Protein AF-A0A8R7UBT4-F1 (afdb_monomer_lite)

InterPro domains:
  IPR011012 Longin-like domain superfamily [SSF64356] (27-77)

Organism: Triticum urartu (NCBI:txid4572)

pLDDT: mean 74.92, std 15.89, range [34.97, 92.44]

Radius of gyration: 14.95 Å; chains: 1; bounding box: 32×26×45 Å

Secondary structure (DSSP, 8-state):
----EEEEEE-----S-----S-----PPEEEEEEE--TTS-GGGHHHHHHHHHHHHHHHHHHSPTT-EEEEEETTEEEEEE-PPPP-

Sequence (88 aa):
MKITTLVVLKPSAGGAEASSSSGGQGSEALVLANATDVRHFGFFRHGAAREFIVFVARIVAQCTQPGQRQSVQHEGQWKSFVRRGKPS

Structure (mmCIF, N/CA/C/O backbone):
data_AF-A0A8R7UBT4-F1
#
_entry.id   AF-A0A8R7UBT4-F1
#
loop_
_atom_site.group_PDB
_atom_site.id
_atom_site.type_symbol
_atom_site.label_atom_id
_atom_site.label_alt_id
_atom_site.label_comp_id
_atom_site.label_asym_id
_atom_site.label_entity_id
_atom_site.label_seq_id
_atom_site.pdbx_PDB_ins_code
_atom_site.Cartn_x
_atom_site.Cartn_y
_atom_site.Cartn_z
_atom_site.occupancy
_atom_site.B_iso_or_equiv
_atom_site.auth_seq_id
_atom_site.auth_comp_id
_atom_site.auth_asym_id
_atom_site.auth_atom_id
_atom_site.pdbx_PDB_model_num
ATOM 1 N N . MET A 1 1 ? -13.058 11.875 -11.758 1.00 53.09 1 MET A N 1
ATOM 2 C CA . MET A 1 1 ? -12.340 11.445 -10.533 1.00 53.09 1 MET A CA 1
ATOM 3 C C . MET A 1 1 ? -11.632 10.130 -10.845 1.00 53.09 1 MET A C 1
ATOM 5 O O . MET A 1 1 ? -12.250 9.302 -11.499 1.00 53.09 1 MET A O 1
ATOM 9 N N . LYS A 1 2 ? -10.356 9.946 -10.475 1.00 66.44 2 LYS A N 1
ATOM 10 C CA . LYS A 1 2 ? -9.606 8.692 -10.700 1.00 66.44 2 LYS A CA 1
ATOM 11 C C . LYS A 1 2 ? -9.155 8.141 -9.347 1.00 66.44 2 LYS A C 1
ATOM 13 O O . LYS A 1 2 ? -8.578 8.887 -8.563 1.00 66.44 2 LYS A O 1
ATOM 18 N N . ILE A 1 3 ? -9.465 6.876 -9.064 1.00 69.88 3 ILE A N 1
ATOM 19 C CA . ILE A 1 3 ? -8.999 6.173 -7.861 1.00 69.88 3 ILE A CA 1
ATOM 20 C C . ILE A 1 3 ? -7.704 5.455 -8.237 1.00 69.88 3 ILE A C 1
ATOM 22 O O . ILE A 1 3 ? -7.726 4.520 -9.028 1.00 69.88 3 ILE A O 1
ATOM 26 N N . THR A 1 4 ? -6.580 5.917 -7.692 1.00 80.31 4 THR A N 1
ATOM 27 C CA . THR A 1 4 ? -5.238 5.430 -8.054 1.00 80.31 4 THR A CA 1
ATOM 28 C C . THR A 1 4 ? -4.879 4.116 -7.358 1.00 80.31 4 THR A C 1
ATOM 30 O O . THR A 1 4 ? -4.081 3.338 -7.869 1.00 80.31 4 THR A O 1
ATOM 33 N N . THR A 1 5 ? -5.435 3.847 -6.174 1.00 85.25 5 THR A N 1
ATOM 34 C CA . THR A 1 5 ? -5.108 2.640 -5.408 1.00 85.25 5 THR A CA 1
ATOM 35 C C . THR A 1 5 ? -6.215 2.249 -4.434 1.00 85.25 5 THR A C 1
ATOM 37 O O . THR A 1 5 ? -6.902 3.109 -3.882 1.00 85.25 5 THR A O 1
ATOM 40 N N . LEU A 1 6 ? -6.362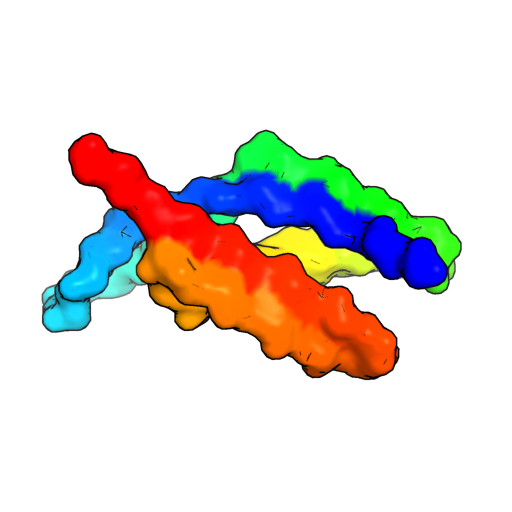 0.945 -4.220 1.00 88.62 6 LEU A N 1
ATOM 41 C CA . LEU A 1 6 ? -7.188 0.313 -3.205 1.00 88.62 6 LEU A CA 1
ATOM 42 C C . LEU A 1 6 ? -6.350 -0.781 -2.538 1.00 88.62 6 LEU A C 1
ATOM 44 O O . LEU A 1 6 ? -5.931 -1.737 -3.192 1.00 88.62 6 LEU A O 1
ATOM 48 N N . VAL A 1 7 ? -6.119 -0.649 -1.232 1.00 89.06 7 VAL A N 1
ATOM 49 C CA . VAL A 1 7 ? -5.351 -1.623 -0.446 1.00 89.06 7 VAL A CA 1
ATOM 50 C C . VAL A 1 7 ? -6.197 -2.087 0.731 1.00 89.06 7 VAL A C 1
ATOM 52 O O . VAL A 1 7 ? -6.701 -1.274 1.505 1.00 89.06 7 VAL A O 1
ATOM 55 N N . VAL A 1 8 ? -6.347 -3.400 0.869 1.00 89.44 8 VAL A N 1
ATOM 56 C CA . VAL A 1 8 ? -7.017 -4.036 2.004 1.00 89.44 8 VAL A CA 1
ATOM 57 C C . VAL A 1 8 ? -5.945 -4.617 2.906 1.00 89.44 8 VAL A C 1
ATOM 59 O O . VAL A 1 8 ? -5.153 -5.452 2.471 1.00 89.44 8 VAL A O 1
ATOM 62 N N . LEU A 1 9 ? -5.927 -4.185 4.165 1.00 89.25 9 LEU A N 1
ATOM 63 C CA . LEU A 1 9 ? -4.963 -4.652 5.153 1.00 89.25 9 LEU A CA 1
ATOM 64 C C . LEU A 1 9 ? -5.669 -5.252 6.366 1.00 89.25 9 LEU A C 1
ATOM 66 O O . LEU A 1 9 ? -6.703 -4.752 6.810 1.00 89.25 9 LEU A O 1
ATOM 70 N N . LYS A 1 10 ? -5.060 -6.294 6.930 1.00 86.31 10 LYS A N 1
ATOM 71 C CA . LYS A 1 10 ? -5.351 -6.801 8.268 1.00 86.31 10 LYS A CA 1
ATOM 72 C C . LYS A 1 10 ? -4.275 -6.276 9.227 1.00 86.31 10 LYS A C 1
ATOM 74 O O . LYS A 1 10 ? -3.124 -6.700 9.115 1.00 86.31 10 LYS A O 1
ATOM 79 N N . PRO A 1 11 ? -4.617 -5.401 10.186 1.00 75.06 11 PRO A N 1
ATOM 80 C CA . PRO A 1 11 ? -3.711 -5.065 11.279 1.00 75.06 11 PRO A CA 1
ATOM 81 C C . PRO A 1 11 ? -3.401 -6.336 12.079 1.00 75.06 11 PRO A C 1
ATOM 83 O O . PRO A 1 11 ? -4.323 -7.074 12.440 1.00 75.06 11 PRO A O 1
ATOM 86 N N . SER A 1 12 ? -2.126 -6.629 12.324 1.00 68.06 12 SER A N 1
ATOM 87 C CA . SER A 1 12 ? -1.761 -7.714 13.234 1.00 68.06 12 SER A CA 1
ATOM 88 C C . SER A 1 12 ? -1.918 -7.215 14.675 1.00 68.06 12 SER A C 1
ATOM 90 O O . SER A 1 12 ? -1.651 -6.050 14.967 1.00 68.06 12 SER A O 1
ATOM 92 N N . ALA A 1 13 ? -2.476 -8.058 15.542 1.00 60.66 13 ALA A N 1
ATOM 93 C CA . ALA A 1 13 ? -2.934 -7.677 16.871 1.00 60.66 13 ALA A CA 1
ATOM 94 C C . ALA A 1 13 ? -1.751 -7.318 17.785 1.00 60.66 13 ALA A C 1
ATOM 96 O O . ALA A 1 13 ? -1.183 -8.180 18.441 1.00 60.66 13 ALA A O 1
ATOM 97 N N . GLY A 1 14 ? -1.386 -6.039 17.825 1.00 48.09 14 GLY A N 1
ATOM 98 C CA . GLY A 1 14 ? -0.925 -5.406 19.054 1.00 48.09 14 GLY A CA 1
ATOM 99 C C . GLY A 1 14 ? -2.162 -4.835 19.731 1.00 48.09 14 GLY A C 1
ATOM 100 O O . GLY A 1 14 ? -2.804 -3.945 19.169 1.00 48.09 14 GLY A O 1
ATOM 101 N N . GLY A 1 15 ? -2.555 -5.417 20.865 1.00 41.31 15 GLY A N 1
ATOM 102 C CA . GLY A 1 15 ? -3.618 -4.885 21.708 1.00 41.31 15 GLY A CA 1
ATOM 103 C C . GLY A 1 15 ? -3.361 -3.415 22.025 1.00 41.31 15 GLY A C 1
ATOM 104 O O . GLY A 1 15 ? -2.218 -2.958 22.075 1.00 41.31 15 GLY A O 1
ATOM 105 N N . ALA A 1 16 ? -4.440 -2.659 22.193 1.00 49.47 16 ALA A N 1
ATOM 106 C CA . ALA A 1 16 ? -4.387 -1.314 22.732 1.00 49.47 16 ALA A CA 1
ATOM 107 C C . ALA A 1 16 ? -3.986 -1.385 24.215 1.00 49.47 16 ALA A C 1
ATOM 109 O O . ALA A 1 16 ? -4.821 -1.229 25.093 1.00 49.47 16 ALA A O 1
ATOM 110 N N . GLU A 1 17 ? -2.717 -1.659 24.492 1.00 43.66 17 GLU A N 1
ATOM 111 C CA . GLU A 1 17 ? -2.140 -1.601 25.828 1.00 43.66 17 GLU A CA 1
ATOM 112 C C . GLU A 1 17 ? -0.662 -1.237 25.715 1.00 43.66 17 GLU A C 1
ATOM 114 O O . GLU A 1 17 ? 0.193 -2.011 25.289 1.00 43.66 17 GLU A O 1
ATOM 119 N N . ALA A 1 18 ? -0.372 0.018 26.053 1.00 60.75 18 ALA A N 1
ATOM 120 C CA . ALA A 1 18 ? 0.982 0.470 26.284 1.00 60.75 18 ALA A CA 1
ATOM 121 C C . ALA A 1 18 ? 1.505 -0.231 27.542 1.00 60.75 18 ALA A C 1
ATOM 123 O O . ALA A 1 18 ? 1.008 0.036 28.634 1.00 60.75 18 ALA A O 1
ATOM 124 N N . SER A 1 19 ? 2.492 -1.116 27.402 1.00 42.97 19 SER A N 1
ATOM 125 C CA . SER A 1 19 ? 3.373 -1.541 28.495 1.00 42.97 19 SER A CA 1
ATOM 126 C C . SER A 1 19 ? 4.656 -2.183 27.966 1.00 42.97 19 SER A C 1
ATOM 128 O O . SER A 1 19 ? 4.727 -2.731 26.873 1.00 42.97 19 SER A O 1
ATOM 130 N N . SER A 1 20 ? 5.695 -1.985 28.759 1.00 57.69 20 SER A N 1
ATOM 131 C CA . SER A 1 20 ? 7.121 -1.958 28.461 1.00 57.69 20 SER A CA 1
ATOM 132 C C . SER A 1 20 ? 7.832 -3.301 28.251 1.00 57.69 20 SER A C 1
ATOM 134 O O . SER A 1 20 ? 7.516 -4.298 28.890 1.00 57.69 20 SER A O 1
ATOM 136 N N . SER A 1 21 ? 8.958 -3.192 27.534 1.00 41.66 21 SER A N 1
ATOM 137 C CA . SER A 1 21 ? 10.182 -4.017 27.563 1.00 41.66 21 SER A CA 1
ATOM 138 C C . SER A 1 21 ? 10.338 -5.135 26.512 1.00 41.66 21 SER A C 1
ATOM 140 O O . SER A 1 21 ? 9.534 -6.049 26.389 1.00 41.66 21 SER A O 1
ATOM 142 N N . SER A 1 22 ? 11.469 -5.041 25.796 1.00 35.12 22 SER A N 1
ATOM 143 C CA . SER A 1 22 ? 12.025 -5.915 24.744 1.00 35.12 22 SER A CA 1
ATOM 144 C C . SER A 1 22 ? 11.485 -5.749 23.305 1.00 35.12 22 SER A C 1
ATOM 146 O O . SER A 1 22 ? 10.583 -6.438 22.857 1.00 35.12 22 SER A O 1
ATOM 148 N N . GLY A 1 23 ? 12.095 -4.827 22.545 1.00 43.12 23 GLY A N 1
ATOM 149 C CA . GLY A 1 23 ? 12.453 -4.993 21.119 1.00 43.12 23 GLY A CA 1
ATOM 150 C C . GLY A 1 23 ? 11.435 -5.505 20.080 1.00 43.12 23 GLY A C 1
ATOM 151 O O . GLY A 1 23 ? 11.867 -6.013 19.049 1.00 43.12 23 GLY A O 1
ATOM 152 N N . GLY A 1 24 ? 10.125 -5.410 20.301 1.00 34.97 24 GLY A N 1
ATOM 153 C CA . GLY A 1 24 ? 9.122 -5.995 19.407 1.00 34.97 24 GLY A CA 1
ATOM 154 C C . GLY A 1 24 ? 8.861 -5.156 18.157 1.00 34.97 24 GLY A C 1
ATOM 155 O O . GLY A 1 24 ? 8.259 -4.088 18.239 1.00 34.97 24 GLY A O 1
ATOM 156 N N . GLN A 1 25 ? 9.272 -5.659 16.989 1.00 42.81 25 GLN A N 1
ATOM 157 C CA . GLN A 1 25 ? 8.775 -5.231 15.679 1.00 42.81 25 GLN A CA 1
ATOM 158 C C . GLN A 1 25 ? 7.246 -5.137 15.716 1.00 42.81 25 GLN A C 1
ATOM 160 O O . GLN A 1 25 ? 6.557 -6.154 15.773 1.00 42.81 25 GLN A O 1
ATOM 165 N N . GLY A 1 26 ? 6.732 -3.902 15.722 1.00 46.50 26 GLY A N 1
ATOM 166 C CA . GLY A 1 26 ? 5.305 -3.617 15.675 1.00 46.50 26 GLY A CA 1
ATOM 167 C C . GLY A 1 26 ? 4.687 -4.373 14.509 1.00 46.50 26 GLY A C 1
ATOM 168 O O . GLY A 1 26 ? 5.056 -4.163 13.357 1.00 46.50 26 GLY A O 1
ATOM 169 N N . SER A 1 27 ? 3.800 -5.298 14.841 1.00 56.81 27 SER A N 1
ATOM 170 C CA . SER A 1 27 ? 3.224 -6.310 13.973 1.00 56.81 27 SER A CA 1
ATOM 171 C C . SER A 1 27 ? 2.825 -5.719 12.613 1.00 56.81 27 SER A C 1
ATOM 173 O O . SER A 1 27 ? 1.851 -4.965 12.520 1.00 56.81 27 SER A O 1
ATOM 175 N N . GLU A 1 28 ? 3.587 -6.014 11.553 1.00 69.44 28 GLU A N 1
ATOM 176 C CA . GLU A 1 28 ? 3.342 -5.414 10.238 1.00 69.44 28 GLU A CA 1
ATOM 177 C C . GLU A 1 28 ? 1.911 -5.718 9.766 1.00 69.44 28 GLU A C 1
ATOM 179 O O . GLU A 1 28 ? 1.427 -6.850 9.855 1.00 69.44 28 GLU A O 1
ATOM 184 N N . ALA A 1 29 ? 1.206 -4.696 9.270 1.00 79.19 29 ALA A N 1
ATOM 185 C CA . ALA A 1 29 ? -0.131 -4.886 8.724 1.00 79.19 29 ALA A CA 1
ATOM 186 C C . ALA A 1 29 ? -0.048 -5.781 7.476 1.00 79.19 29 ALA A C 1
ATOM 188 O O . ALA A 1 29 ? 0.619 -5.449 6.491 1.00 79.19 29 ALA A O 1
ATOM 189 N N . LEU A 1 30 ? -0.744 -6.917 7.519 1.00 87.81 30 LEU A N 1
ATOM 190 C CA . LEU A 1 30 ? -0.746 -7.897 6.443 1.00 87.81 30 LEU A CA 1
ATOM 191 C C . LEU A 1 30 ? -1.600 -7.374 5.288 1.00 87.81 30 LEU A C 1
ATOM 193 O O . LEU A 1 30 ? -2.792 -7.112 5.457 1.00 87.81 30 LEU A O 1
ATOM 197 N N . VAL A 1 31 ? -1.001 -7.242 4.107 1.00 89.31 31 VAL A N 1
ATOM 198 C CA . VAL A 1 31 ? -1.729 -6.873 2.889 1.00 89.31 31 VAL A CA 1
ATOM 199 C C . VAL A 1 31 ? -2.534 -8.084 2.430 1.00 89.31 31 VAL A C 1
ATOM 201 O O . VAL A 1 31 ? -1.964 -9.120 2.107 1.00 89.31 31 VAL A O 1
ATOM 204 N N . LEU A 1 32 ? -3.857 -7.950 2.412 1.00 89.94 32 LEU A N 1
ATOM 205 C CA . LEU A 1 32 ? -4.772 -8.989 1.940 1.00 89.94 32 LEU A CA 1
ATOM 206 C C . LEU A 1 32 ? -5.043 -8.856 0.441 1.00 89.94 32 LEU A C 1
ATOM 208 O O . LEU A 1 32 ? -5.130 -9.852 -0.267 1.00 89.94 32 LEU A O 1
ATOM 212 N N . ALA A 1 33 ? -5.185 -7.621 -0.039 1.00 91.06 33 ALA A N 1
ATOM 213 C CA . ALA A 1 33 ? -5.397 -7.320 -1.448 1.00 91.06 33 ALA A CA 1
ATOM 214 C C . ALA A 1 33 ? -4.827 -5.939 -1.783 1.00 91.06 33 ALA A C 1
ATOM 216 O O . ALA A 1 33 ? -4.901 -5.014 -0.973 1.00 91.06 33 ALA A O 1
ATOM 217 N N . ASN A 1 34 ? -4.281 -5.796 -2.988 1.00 90.25 34 ASN A N 1
ATOM 218 C CA . ASN A 1 34 ? 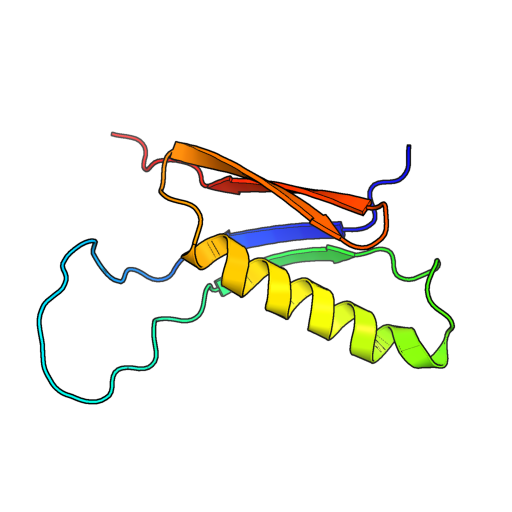-3.766 -4.535 -3.506 1.00 90.25 34 ASN A CA 1
ATOM 219 C C . ASN A 1 34 ? -4.148 -4.399 -4.982 1.00 90.25 34 ASN A C 1
ATOM 221 O O . ASN A 1 34 ? -3.762 -5.229 -5.803 1.00 90.25 34 ASN A O 1
ATOM 225 N N . ALA A 1 35 ? -4.864 -3.332 -5.315 1.00 90.69 35 ALA A N 1
ATOM 226 C CA . ALA A 1 35 ? -5.103 -2.897 -6.680 1.00 90.69 35 ALA A CA 1
ATOM 227 C C . ALA A 1 35 ? -4.570 -1.471 -6.819 1.00 90.69 35 ALA A C 1
ATOM 229 O O . ALA A 1 35 ? -5.092 -0.549 -6.202 1.00 90.69 35 ALA A O 1
ATOM 230 N N . THR A 1 36 ? -3.518 -1.283 -7.614 1.00 89.12 36 THR A N 1
ATOM 231 C CA . THR A 1 36 ? -2.892 0.028 -7.813 1.00 89.12 36 THR A CA 1
ATOM 232 C C . THR A 1 36 ? -2.706 0.313 -9.298 1.00 89.12 36 THR A C 1
ATOM 234 O O . THR A 1 36 ? -2.070 -0.467 -10.008 1.00 89.12 36 THR A O 1
ATOM 237 N N . ASP A 1 37 ? -3.212 1.457 -9.750 1.00 89.94 37 ASP A N 1
ATOM 238 C CA . ASP A 1 37 ? -2.930 2.021 -11.064 1.00 89.94 37 ASP A CA 1
ATOM 239 C C . ASP A 1 37 ? -1.748 2.997 -10.972 1.00 89.94 37 ASP A C 1
ATOM 241 O O . ASP A 1 37 ? -1.855 4.091 -10.420 1.00 89.94 37 ASP A O 1
ATOM 245 N N . VAL A 1 38 ? -0.600 2.596 -11.524 1.00 89.44 38 VAL A N 1
ATOM 246 C CA . VAL A 1 38 ? 0.614 3.427 -11.574 1.00 89.44 38 VAL A CA 1
ATOM 247 C C . VAL A 1 38 ? 0.855 4.078 -12.935 1.00 89.44 38 VAL A C 1
ATOM 249 O O . VAL A 1 38 ? 1.908 4.670 -13.139 1.00 89.44 38 VAL A O 1
ATOM 252 N N . ARG A 1 39 ? -0.104 4.031 -13.869 1.00 85.81 39 ARG A N 1
ATOM 253 C CA . ARG A 1 39 ? 0.061 4.598 -15.225 1.00 85.81 39 ARG A CA 1
ATOM 254 C C . ARG A 1 39 ? 0.285 6.112 -15.234 1.00 85.81 39 ARG A C 1
ATOM 256 O O . ARG A 1 39 ? 0.817 6.643 -16.200 1.00 85.81 39 ARG A O 1
ATOM 263 N N . HIS A 1 40 ? -0.099 6.796 -14.158 1.00 82.88 40 HIS A N 1
ATOM 264 C CA . HIS A 1 40 ? 0.183 8.216 -13.946 1.00 82.88 40 HIS A CA 1
ATOM 265 C C . HIS A 1 40 ? 1.639 8.507 -13.564 1.00 82.88 40 HIS A C 1
ATOM 267 O O . HIS A 1 40 ? 2.097 9.636 -13.726 1.00 82.88 40 HIS A O 1
ATOM 273 N N . PHE A 1 41 ? 2.370 7.508 -13.072 1.00 82.12 41 PHE A N 1
ATOM 274 C CA . PHE A 1 41 ? 3.800 7.613 -12.821 1.00 82.12 41 PHE A CA 1
ATOM 275 C C . PHE A 1 41 ? 4.572 7.244 -14.093 1.00 82.12 41 PHE A C 1
ATOM 277 O O . PHE A 1 41 ? 4.141 6.395 -14.876 1.00 82.12 41 PHE A O 1
ATOM 284 N N . GLY A 1 42 ? 5.739 7.859 -14.296 1.00 87.25 42 GLY A N 1
ATOM 285 C CA . GLY A 1 42 ? 6.645 7.459 -15.376 1.00 87.25 42 GLY A CA 1
ATOM 286 C C . GLY A 1 42 ? 7.053 5.988 -15.239 1.00 87.25 42 GLY A C 1
ATOM 287 O O . GLY A 1 42 ? 7.191 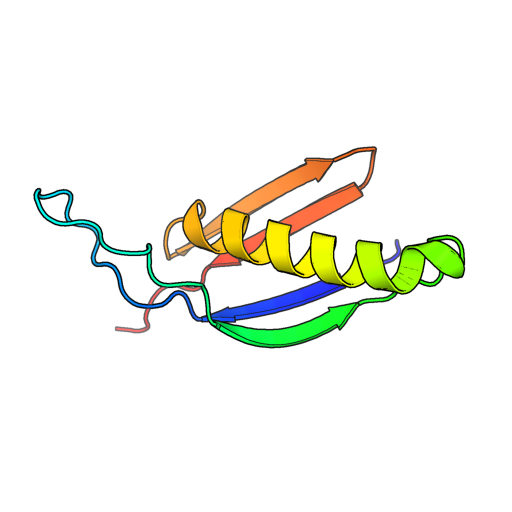5.496 -14.121 1.00 87.25 42 GLY A O 1
ATOM 288 N N . PHE A 1 43 ? 7.266 5.299 -16.364 1.00 87.62 43 PHE A N 1
ATOM 289 C CA . PHE A 1 43 ? 7.517 3.849 -16.428 1.00 87.62 43 PHE A CA 1
ATOM 290 C C . PHE A 1 43 ? 8.578 3.360 -15.425 1.00 87.62 43 PHE A C 1
ATOM 292 O O . PHE A 1 43 ? 8.338 2.442 -14.646 1.00 87.62 43 PHE A O 1
ATOM 299 N N . PHE A 1 44 ? 9.713 4.056 -15.346 1.00 92.44 44 PHE A N 1
ATOM 300 C CA . PHE A 1 44 ? 10.814 3.710 -14.439 1.00 92.44 44 PHE A CA 1
ATOM 301 C C . PHE A 1 44 ? 10.497 3.894 -12.948 1.00 92.44 44 PHE A C 1
ATOM 303 O O . PHE A 1 44 ? 11.234 3.418 -12.093 1.00 92.44 44 PHE A O 1
ATOM 310 N N . ARG A 1 45 ? 9.397 4.576 -12.618 1.00 88.88 45 ARG A N 1
ATOM 311 C CA . ARG A 1 45 ? 8.947 4.811 -11.240 1.00 88.88 45 ARG A CA 1
ATOM 312 C C . ARG A 1 45 ? 7.838 3.853 -10.813 1.00 88.88 45 ARG A C 1
ATOM 314 O O . ARG A 1 45 ? 7.393 3.936 -9.675 1.00 88.88 45 ARG A O 1
ATOM 321 N N . HIS A 1 46 ? 7.380 2.948 -11.684 1.00 91.75 46 HIS A N 1
ATOM 322 C CA . HIS A 1 46 ? 6.267 2.041 -11.374 1.00 91.75 46 HIS A CA 1
ATOM 323 C C . HIS A 1 46 ? 6.573 1.118 -10.195 1.00 91.75 46 HIS A C 1
ATOM 325 O O . HIS A 1 46 ? 5.698 0.928 -9.353 1.00 91.75 46 HIS A O 1
ATOM 331 N N . GLY A 1 47 ? 7.797 0.587 -10.112 1.00 91.50 47 GLY A N 1
ATOM 332 C CA . GLY A 1 47 ? 8.237 -0.241 -8.983 1.00 91.50 47 GLY A CA 1
ATOM 333 C C . GLY A 1 47 ? 8.195 0.537 -7.667 1.00 91.50 47 GLY A C 1
ATOM 334 O O . GLY A 1 47 ? 7.405 0.214 -6.782 1.00 91.50 47 GLY A O 1
ATOM 335 N N . ALA A 1 48 ? 8.944 1.642 -7.602 1.00 91.25 48 ALA A N 1
ATOM 336 C CA . ALA A 1 48 ? 9.008 2.504 -6.421 1.00 91.25 48 ALA A CA 1
ATOM 337 C C . ALA A 1 48 ? 7.630 3.044 -5.991 1.00 91.25 48 ALA A C 1
ATOM 339 O O . ALA A 1 48 ? 7.322 3.093 -4.804 1.00 91.25 48 ALA A O 1
ATOM 340 N N . ALA A 1 49 ? 6.760 3.409 -6.940 1.00 89.44 49 ALA A N 1
ATOM 341 C CA . ALA A 1 49 ? 5.413 3.890 -6.636 1.00 89.44 49 ALA A CA 1
ATOM 342 C C . ALA A 1 49 ? 4.540 2.803 -5.990 1.00 89.44 49 ALA A C 1
ATOM 344 O O . ALA A 1 49 ? 3.814 3.089 -5.037 1.00 89.44 49 ALA A O 1
ATOM 345 N N . ARG A 1 50 ? 4.614 1.555 -6.475 1.00 90.00 50 ARG A N 1
ATOM 346 C CA . ARG A 1 50 ? 3.869 0.426 -5.890 1.00 90.00 50 ARG A CA 1
ATOM 347 C C . ARG A 1 50 ? 4.316 0.150 -4.457 1.00 90.00 50 ARG A C 1
ATOM 349 O O . ARG A 1 50 ? 3.465 -0.013 -3.585 1.00 90.00 50 ARG A O 1
ATOM 356 N N . GLU A 1 51 ? 5.623 0.141 -4.214 1.00 90.38 51 GLU A N 1
ATOM 357 C CA . GLU A 1 51 ? 6.192 -0.065 -2.879 1.00 90.38 51 GLU A CA 1
ATOM 358 C C . GLU A 1 51 ? 5.806 1.063 -1.924 1.00 90.38 51 GLU A C 1
ATOM 360 O O . GLU A 1 51 ? 5.297 0.808 -0.832 1.00 90.38 51 GLU A O 1
ATOM 365 N N . PHE A 1 52 ? 5.942 2.314 -2.369 1.00 89.06 52 PHE A N 1
ATOM 366 C CA . PHE A 1 52 ? 5.573 3.485 -1.581 1.00 89.06 52 PHE A CA 1
ATOM 367 C C . PHE A 1 52 ? 4.093 3.476 -1.177 1.00 89.06 52 PHE A C 1
ATOM 369 O O . PHE A 1 52 ? 3.747 3.793 -0.039 1.00 89.06 52 PHE A O 1
ATOM 376 N N . ILE A 1 53 ? 3.200 3.083 -2.088 1.00 89.69 53 ILE A N 1
ATOM 377 C CA . ILE A 1 53 ? 1.761 3.006 -1.817 1.00 89.69 53 ILE A CA 1
ATOM 378 C C . ILE A 1 53 ? 1.454 1.984 -0.720 1.00 89.69 53 ILE A C 1
ATOM 380 O O . ILE A 1 53 ? 0.704 2.297 0.207 1.00 89.69 53 ILE A O 1
ATOM 384 N N . VAL A 1 54 ? 2.056 0.794 -0.786 1.00 89.69 54 VAL A N 1
ATOM 385 C CA . VAL A 1 54 ? 1.878 -0.242 0.242 1.00 89.69 54 VAL A CA 1
ATOM 386 C C . VAL A 1 54 ? 2.476 0.203 1.576 1.00 89.69 54 VAL A C 1
ATOM 388 O O . VAL A 1 54 ? 1.837 0.037 2.615 1.00 89.69 54 VAL A O 1
ATOM 391 N N . PHE A 1 55 ? 3.658 0.817 1.552 1.00 89.50 55 PHE A N 1
ATOM 392 C CA . PHE A 1 55 ? 4.324 1.348 2.737 1.00 89.50 55 PHE A CA 1
ATOM 393 C C . PHE A 1 55 ? 3.452 2.375 3.476 1.00 89.50 55 PHE A C 1
ATOM 395 O O . PHE A 1 55 ? 3.163 2.210 4.662 1.00 89.50 55 PHE A O 1
ATOM 402 N N . VAL A 1 56 ? 2.938 3.384 2.765 1.00 87.38 56 VAL A N 1
ATOM 403 C CA . VAL A 1 56 ? 2.036 4.387 3.354 1.00 87.38 56 VAL A CA 1
ATOM 404 C C . VAL A 1 56 ? 0.755 3.733 3.868 1.00 87.38 56 VAL A C 1
ATOM 406 O O . VAL A 1 56 ? 0.285 4.075 4.952 1.00 87.3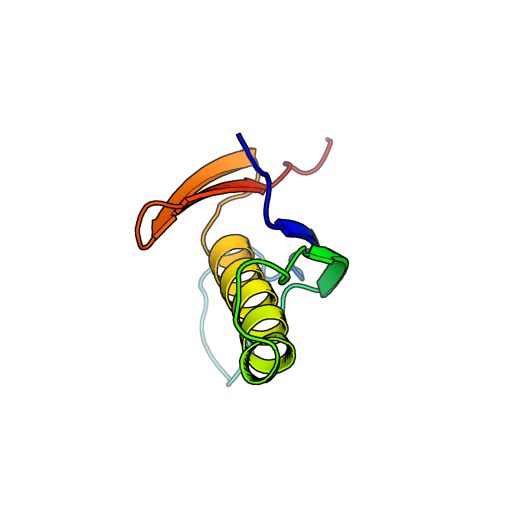8 56 VAL A O 1
ATOM 409 N N . ALA A 1 57 ? 0.193 2.773 3.131 1.00 87.19 57 ALA A N 1
ATOM 410 C CA . ALA A 1 57 ? -1.019 2.088 3.560 1.00 87.19 57 ALA A CA 1
ATOM 411 C C . ALA A 1 57 ? -0.820 1.319 4.875 1.00 87.19 57 ALA A C 1
ATOM 413 O O . ALA A 1 57 ? -1.714 1.342 5.717 1.00 87.19 57 ALA A O 1
ATOM 414 N N . ARG A 1 58 ? 0.351 0.704 5.094 1.00 86.81 58 ARG A N 1
ATOM 415 C CA . ARG A 1 58 ? 0.706 0.059 6.370 1.00 86.81 58 ARG A CA 1
ATOM 416 C C . ARG A 1 58 ? 0.782 1.063 7.517 1.00 86.81 58 ARG A C 1
ATOM 418 O O . ARG A 1 58 ? 0.181 0.817 8.559 1.00 86.81 58 ARG A O 1
ATOM 425 N N . ILE A 1 59 ? 1.447 2.201 7.311 1.00 85.25 59 ILE A N 1
ATOM 426 C CA . ILE A 1 59 ? 1.561 3.257 8.330 1.00 85.25 59 ILE A CA 1
ATOM 427 C C . ILE A 1 59 ? 0.177 3.787 8.707 1.00 85.25 59 ILE A C 1
ATOM 429 O O . ILE A 1 59 ? -0.191 3.804 9.880 1.00 85.25 59 ILE A O 1
ATOM 433 N N . VAL A 1 60 ? -0.641 4.159 7.719 1.00 84.69 60 VAL A N 1
ATOM 434 C CA . VAL A 1 60 ? -1.981 4.696 8.000 1.00 84.69 60 VAL A CA 1
ATOM 435 C C . VAL A 1 60 ? -2.874 3.633 8.636 1.00 84.69 60 VAL A C 1
ATOM 437 O O . VAL A 1 60 ? -3.646 3.930 9.554 1.00 84.69 60 VAL A O 1
ATOM 440 N N . ALA A 1 61 ? -2.731 2.377 8.207 1.00 82.50 61 ALA A N 1
ATOM 441 C CA . ALA A 1 61 ? -3.418 1.262 8.826 1.00 82.50 61 ALA A CA 1
ATOM 442 C C . ALA A 1 61 ? -3.003 1.041 10.276 1.00 82.50 61 ALA A C 1
ATOM 444 O O . ALA A 1 61 ? -3.812 0.432 10.956 1.00 82.50 61 ALA A O 1
ATOM 445 N N . GLN A 1 62 ? -1.842 1.510 10.757 1.00 79.06 62 GLN A N 1
ATOM 446 C CA . GLN A 1 62 ? -1.435 1.496 12.171 1.00 79.06 62 GLN A CA 1
ATOM 447 C C . GLN A 1 62 ? -1.965 2.720 12.938 1.00 79.06 62 GLN A C 1
ATOM 449 O O . GLN A 1 62 ? -2.490 2.553 14.039 1.00 79.06 62 GLN A O 1
ATOM 454 N N . CYS A 1 63 ? -1.921 3.916 12.343 1.00 80.19 63 CYS A N 1
ATOM 455 C CA . CYS A 1 63 ? -2.365 5.164 12.981 1.00 80.19 63 CYS A CA 1
ATOM 456 C C . CYS A 1 63 ? -3.896 5.320 13.105 1.00 80.19 63 CYS A C 1
ATOM 458 O O . CYS A 1 63 ? -4.370 6.067 13.959 1.00 80.19 63 CYS A O 1
ATOM 460 N N . THR A 1 64 ? -4.688 4.652 12.261 1.00 80.69 64 THR A N 1
ATOM 461 C CA . THR A 1 64 ? -6.161 4.789 12.256 1.00 80.69 64 THR A CA 1
ATOM 462 C C . THR A 1 64 ? -6.792 3.873 13.298 1.00 80.69 64 THR A C 1
ATOM 464 O O . THR A 1 64 ? -6.656 2.676 13.144 1.00 80.69 64 THR A O 1
ATOM 467 N N . GLN A 1 65 ? -7.524 4.338 14.312 1.00 76.38 65 GLN A N 1
ATOM 468 C CA . GLN A 1 65 ? -8.138 3.433 15.307 1.00 76.38 65 GLN A CA 1
ATOM 469 C C . GLN A 1 65 ? -9.267 2.553 14.718 1.00 76.38 65 GLN A C 1
ATOM 471 O O . GLN A 1 65 ? -9.859 2.914 13.697 1.00 76.38 65 GLN A O 1
ATOM 476 N N . PRO A 1 66 ? -9.581 1.369 15.294 1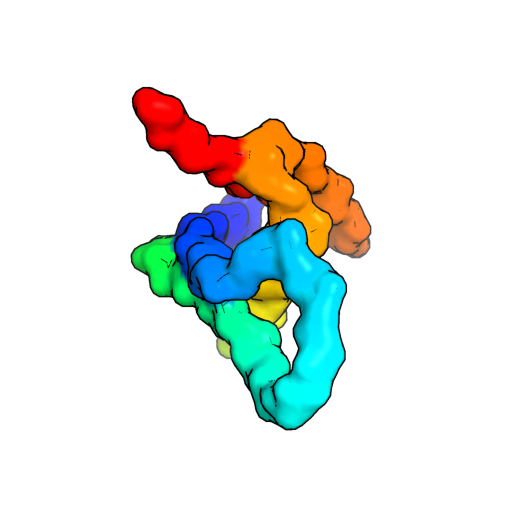.00 77.62 66 PRO A N 1
ATOM 477 C CA . PRO A 1 66 ? -10.686 0.534 14.811 1.00 77.62 66 PRO A CA 1
ATOM 478 C C . PRO A 1 66 ? -12.021 1.287 14.881 1.00 77.62 66 PRO A C 1
ATOM 480 O O . PRO A 1 66 ? -12.312 1.923 15.885 1.00 77.62 66 PRO A O 1
ATOM 483 N N . GLY A 1 67 ? -12.829 1.228 13.820 1.00 75.56 67 GLY A N 1
ATOM 484 C CA . GLY A 1 67 ? -14.084 1.984 13.720 1.00 75.56 67 GLY A CA 1
ATOM 485 C C . GLY A 1 67 ? -13.908 3.433 13.252 1.00 75.56 67 GLY A C 1
ATOM 486 O O . GLY A 1 67 ? -14.899 4.090 12.945 1.00 75.56 67 GLY A O 1
ATOM 487 N N . GLN A 1 68 ? -12.668 3.923 13.130 1.00 76.94 68 GLN A N 1
ATOM 488 C CA . GLN A 1 68 ? -12.377 5.268 12.647 1.00 76.94 68 GLN A CA 1
ATOM 489 C C . GLN A 1 68 ? -12.074 5.281 11.142 1.00 76.94 68 GLN A C 1
ATOM 491 O O . GLN A 1 68 ? -11.485 4.356 10.568 1.00 76.94 68 GLN A O 1
ATOM 496 N N . ARG A 1 69 ? -12.464 6.383 10.497 1.00 83.06 69 ARG A N 1
ATOM 497 C CA . ARG A 1 69 ? -12.071 6.739 9.133 1.00 83.06 69 ARG A CA 1
ATOM 498 C C . ARG A 1 69 ? -11.132 7.936 9.186 1.00 83.06 69 ARG A C 1
ATOM 500 O O . ARG A 1 69 ? -11.404 8.898 9.899 1.00 83.06 69 ARG A O 1
ATOM 507 N N . GLN A 1 70 ? -10.056 7.885 8.415 1.00 80.38 70 GLN A N 1
ATOM 508 C CA .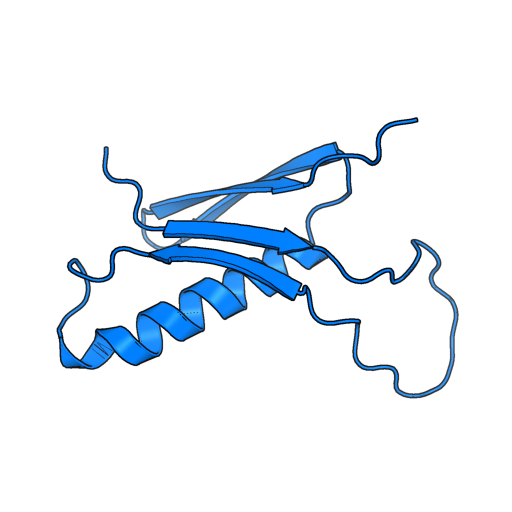 GLN A 1 70 ? -9.126 8.997 8.246 1.00 80.38 70 GLN A CA 1
ATOM 509 C C . GLN A 1 70 ? -8.949 9.307 6.761 1.00 80.38 70 GLN A C 1
ATOM 511 O O . GLN A 1 70 ? -9.034 8.423 5.909 1.00 80.38 70 GLN A O 1
ATOM 516 N N . SER A 1 71 ? -8.713 10.575 6.443 1.00 82.31 71 SER A N 1
ATOM 517 C CA . SER A 1 71 ? -8.359 11.015 5.095 1.00 82.31 71 SER A CA 1
ATOM 518 C C . SER A 1 71 ? -7.036 11.761 5.174 1.00 82.31 71 SER A C 1
ATOM 520 O O . SER A 1 71 ? -6.912 12.712 5.938 1.00 82.31 71 SER A O 1
ATOM 522 N N . VAL A 1 72 ? -6.052 11.319 4.397 1.00 76.00 72 VAL A N 1
ATOM 523 C CA . VAL A 1 72 ? -4.721 11.926 4.312 1.00 76.00 72 VAL A CA 1
ATOM 524 C C . VAL A 1 72 ? -4.592 12.587 2.947 1.00 76.00 72 VAL A C 1
ATOM 526 O O . VAL A 1 72 ? -4.872 11.959 1.924 1.00 76.00 72 VAL A O 1
ATOM 529 N N . GLN A 1 73 ? -4.175 13.850 2.922 1.00 77.94 73 GLN A N 1
ATOM 530 C CA . GLN A 1 73 ? -3.909 14.584 1.689 1.00 77.94 73 GLN A CA 1
ATOM 531 C C . GLN A 1 73 ? -2.399 14.645 1.444 1.00 77.94 73 GLN A C 1
ATOM 533 O O . GLN A 1 73 ? -1.642 15.010 2.339 1.00 77.94 73 GLN A O 1
ATOM 538 N N . HIS A 1 74 ? -1.959 14.296 0.234 1.00 70.75 74 HIS A N 1
ATOM 539 C CA . HIS A 1 74 ? -0.564 14.449 -0.189 1.00 70.75 74 HIS A CA 1
ATOM 540 C C . HIS A 1 74 ? -0.510 14.895 -1.652 1.00 70.75 74 HIS A C 1
ATOM 542 O O . HIS A 1 74 ? -1.092 14.227 -2.506 1.00 70.75 74 HIS A O 1
ATOM 548 N N . GLU A 1 75 ? 0.158 16.021 -1.929 1.00 67.25 75 GLU A N 1
ATOM 549 C CA . GLU A 1 75 ? 0.382 16.574 -3.283 1.00 67.25 75 GLU A CA 1
ATOM 550 C C . GLU A 1 75 ? -0.877 16.596 -4.179 1.00 67.25 75 GLU A C 1
ATOM 552 O O . GLU A 1 75 ? -0.856 16.215 -5.346 1.00 67.25 75 GLU A O 1
ATOM 557 N N . GLY A 1 76 ? -2.022 17.005 -3.623 1.00 61.44 76 GLY A N 1
ATOM 558 C CA . GLY A 1 76 ? -3.281 17.113 -4.374 1.00 61.44 76 GLY A CA 1
ATOM 559 C C . GLY A 1 76 ? -4.065 15.804 -4.547 1.00 61.44 76 GLY A C 1
ATOM 560 O O . GLY A 1 76 ? -5.143 15.825 -5.140 1.00 61.44 76 GLY A O 1
ATOM 561 N N . GLN A 1 77 ? -3.594 14.678 -3.996 1.00 58.69 77 GLN A N 1
ATOM 562 C CA . GLN A 1 77 ? -4.359 13.429 -3.930 1.00 58.69 77 GLN A CA 1
ATOM 563 C C . GLN A 1 77 ? -4.928 13.186 -2.532 1.00 58.69 77 GLN A C 1
ATOM 565 O O . GLN A 1 77 ? -4.208 13.155 -1.532 1.00 58.69 77 GLN A O 1
ATOM 570 N N . TRP A 1 78 ? -6.242 12.966 -2.489 1.00 61.25 78 TRP A N 1
ATOM 571 C CA . TRP A 1 78 ? -6.963 12.532 -1.299 1.00 61.25 78 TRP A CA 1
ATOM 572 C C . TRP A 1 78 ? -6.874 11.014 -1.163 1.00 61.25 78 TRP A C 1
ATOM 574 O O . TRP A 1 78 ? -7.309 10.279 -2.050 1.00 61.25 78 TRP A O 1
ATOM 584 N N . LYS A 1 79 ? -6.346 10.534 -0.037 1.00 75.88 79 LYS A N 1
ATOM 585 C CA . LYS A 1 79 ? -6.292 9.111 0.308 1.00 75.88 79 LYS A CA 1
ATOM 586 C C . LYS A 1 79 ? -7.226 8.865 1.485 1.00 75.88 79 LYS A C 1
ATOM 588 O O . LYS A 1 79 ? -6.964 9.338 2.586 1.00 75.88 79 LYS A O 1
ATOM 593 N N . SER A 1 80 ? -8.333 8.162 1.254 1.00 75.88 80 SER A N 1
ATOM 594 C CA . SER A 1 80 ? -9.278 7.813 2.318 1.00 75.88 80 SER A CA 1
ATOM 595 C C . SER A 1 80 ? -9.001 6.405 2.832 1.00 75.88 80 SER A C 1
ATOM 597 O O . SER A 1 80 ? -8.891 5.469 2.046 1.00 75.88 80 SER A O 1
ATOM 599 N N . PHE A 1 81 ? -8.921 6.264 4.149 1.00 75.94 81 PHE A N 1
ATOM 600 C CA . PHE A 1 81 ? -8.638 5.020 4.850 1.00 75.94 81 PHE A CA 1
ATOM 601 C C . PHE A 1 81 ? -9.755 4.729 5.845 1.00 75.94 81 PHE A C 1
ATOM 603 O O . PHE A 1 81 ? -10.153 5.594 6.623 1.00 75.94 81 PHE A O 1
ATOM 610 N N . VAL A 1 82 ? -10.263 3.500 5.825 1.00 77.88 82 VAL A N 1
ATOM 611 C CA . VAL A 1 82 ? -11.329 3.042 6.722 1.00 77.88 82 VAL A CA 1
ATOM 612 C C . VAL A 1 82 ? -10.828 1.809 7.457 1.00 77.88 82 VAL A C 1
ATOM 614 O O . VAL A 1 82 ? -10.550 0.793 6.819 1.00 77.88 82 VAL A O 1
ATOM 617 N N . ARG A 1 83 ? -10.749 1.863 8.791 1.00 76.25 83 ARG A N 1
ATOM 618 C CA . ARG A 1 83 ? -10.487 0.671 9.605 1.00 76.25 83 ARG A CA 1
ATOM 619 C C . ARG A 1 83 ? -11.816 0.169 10.171 1.00 76.25 83 ARG A C 1
ATOM 621 O O . ARG A 1 83 ? -12.436 0.835 10.994 1.00 76.25 83 ARG A O 1
ATOM 628 N N . ARG A 1 84 ? -12.274 -1.008 9.729 1.00 73.00 84 ARG A N 1
ATOM 629 C CA . ARG A 1 84 ? -13.513 -1.610 10.253 1.00 73.00 84 ARG A CA 1
ATOM 630 C C . ARG A 1 84 ? -13.328 -2.049 11.711 1.00 73.00 84 ARG A C 1
ATOM 632 O O . ARG A 1 84 ? -12.281 -2.592 12.061 1.00 73.00 84 ARG A O 1
ATOM 639 N N . GLY A 1 85 ? -14.335 -1.789 12.546 1.00 66.69 85 GLY A N 1
ATOM 640 C CA . GLY A 1 85 ? -14.420 -2.330 13.905 1.00 66.69 85 GLY A CA 1
ATOM 641 C C . GLY A 1 85 ? -14.677 -3.838 13.881 1.00 66.69 85 GLY A C 1
ATOM 642 O O . GLY A 1 85 ? -15.181 -4.370 12.888 1.00 66.69 85 GLY A O 1
ATOM 643 N N . LYS A 1 86 ? -14.298 -4.538 14.953 1.00 62.31 86 LYS A N 1
ATOM 644 C CA . LYS A 1 86 ? -14.569 -5.972 15.094 1.00 62.31 86 LYS A CA 1
ATOM 645 C C . LYS A 1 86 ? -16.081 -6.163 15.313 1.00 62.31 86 LYS A C 1
ATOM 647 O O . LYS A 1 86 ? -16.624 -5.458 16.160 1.00 62.31 86 LYS A O 1
ATOM 652 N N . PRO A 1 87 ? -16.764 -7.037 14.553 1.00 55.62 87 PRO A N 1
ATOM 653 C CA . PRO A 1 87 ? -18.163 -7.346 14.828 1.00 55.62 87 PRO A CA 1
ATOM 654 C C . PRO A 1 87 ? -18.260 -8.064 16.182 1.00 55.62 87 PRO A C 1
ATOM 656 O O . PRO A 1 87 ? -17.448 -8.951 16.454 1.00 55.62 87 PRO A O 1
ATOM 659 N N . SER A 1 88 ? -19.190 -7.598 17.019 1.00 62.38 88 SER A N 1
ATOM 660 C CA . SER A 1 88 ? -19.559 -8.147 18.332 1.00 62.38 88 SER A CA 1
ATOM 661 C C . SER A 1 88 ? -20.210 -9.515 18.222 1.00 62.38 88 SER A C 1
ATOM 663 O O . SER A 1 88 ? -21.055 -9.648 17.305 1.00 62.38 88 SER A O 1
#

Foldseek 3Di:
DDDFKDWDWAQDDPDPDDDDDDDDDRGFTHTPDIDGHCVVPDPVCSVVVRVVVSVVLRVVLVVADAQGKDWDDDPRDIDIDHHHHDDD